Protein AF-A0A9P1KDT5-F1 (afdb_monomer)

Mean predicted aligned error: 12.44 Å

pLDDT: mean 75.61, std 12.81, range [41.88, 88.81]

Radius of gyration: 21.08 Å; Cα contacts (8 Å, |Δi|>4): 33; chains: 1; bounding box: 54×26×51 Å

Solvent-accessible surface area (backbone atoms only — not comparable to full-atom values): 5007 Å² total; per-residue (Å²): 131,68,93,84,71,77,72,56,73,66,57,54,50,50,54,50,54,40,38,71,76,32,67,40,76,54,25,27,54,51,44,23,73,77,68,74,46,87,52,57,45,73,57,53,51,52,51,58,71,66,54,85,74,81,82,73,82,77,75,69,76,69,91,79,73,76,65,73,81,78,72,67,72,82,84,128

Secondary structure (DSSP, 8-state):
--TT-PPPHHHHHHHHHHHHHS-HHHHHHHHHHHHS----HHHHHHHHHHS--------PPPTT---GGGG-PPP-

Organism: NCBI:txid376219

Sequence (76 aa):
MKPGTRWSPYFEKCCLLVSANNAYQRAEEDITILTGMSISHSTLQRLVQREDWCEVEITDPPHGTEPRWRNGSPAH

Foldseek 3Di:
DDPPPDDDPVLLVVLQVLCVVDPLVVSQVVSCVVPVDGDHSVRSVVSNVPDDDDDDPPPDDPPPDDPPVVPPDDDD

Structure (mmCIF, N/CA/C/O backbone):
data_AF-A0A9P1KDT5-F1
#
_entry.id   AF-A0A9P1KDT5-F1
#
loop_
_atom_site.group_PDB
_atom_site.id
_atom_site.type_symbol
_atom_site.label_atom_id
_atom_site.label_alt_id
_atom_site.label_comp_id
_atom_site.label_asym_id
_atom_site.label_entity_id
_atom_site.label_seq_id
_atom_site.pdbx_PDB_ins_code
_atom_site.Cartn_x
_atom_site.Cartn_y
_atom_site.Cartn_z
_atom_site.occupancy
_atom_site.B_iso_or_equiv
_atom_site.auth_seq_id
_atom_site.auth_comp_id
_atom_site.auth_asym_id
_atom_site.auth_atom_id
_atom_site.pdbx_PDB_model_num
ATOM 1 N N . MET A 1 1 ? -8.488 -3.699 14.675 1.00 49.81 1 MET A N 1
ATOM 2 C CA . MET A 1 1 ? -9.550 -4.014 13.687 1.00 49.81 1 MET A CA 1
ATOM 3 C C . MET A 1 1 ? -10.118 -5.389 13.994 1.00 49.81 1 MET A C 1
ATOM 5 O O . MET A 1 1 ? -9.391 -6.207 14.545 1.00 49.81 1 MET A O 1
ATOM 9 N N . LYS A 1 2 ? -11.403 -5.633 13.709 1.00 41.88 2 LYS A N 1
ATOM 10 C CA . LYS A 1 2 ? -12.038 -6.931 13.984 1.00 41.88 2 LYS A CA 1
ATOM 11 C C . LYS A 1 2 ? -11.438 -8.013 13.063 1.00 41.88 2 LYS A C 1
ATOM 13 O O . LYS A 1 2 ? -11.203 -7.721 11.889 1.00 41.88 2 LYS A O 1
ATOM 18 N N . PRO A 1 3 ? -11.194 -9.241 13.552 1.00 42.12 3 PRO A N 1
ATOM 19 C CA . PRO A 1 3 ? -10.768 -10.348 12.698 1.00 42.12 3 PRO A CA 1
ATOM 20 C C . PRO A 1 3 ? -11.817 -10.577 11.601 1.00 42.12 3 PRO A C 1
ATOM 22 O O . PRO A 1 3 ? -12.992 -10.758 11.910 1.00 42.12 3 PRO A O 1
ATOM 25 N N . GLY A 1 4 ? -11.414 -10.510 10.329 1.00 62.69 4 GLY A N 1
ATOM 26 C CA . GLY A 1 4 ? -12.314 -10.701 9.182 1.00 62.69 4 GLY A CA 1
ATOM 27 C C . GLY A 1 4 ? -12.846 -9.424 8.517 1.00 62.69 4 GLY A C 1
ATOM 28 O O . GLY A 1 4 ? -13.644 -9.519 7.588 1.00 62.69 4 GLY A O 1
ATOM 29 N N . THR A 1 5 ? -12.411 -8.226 8.924 1.00 65.38 5 THR A N 1
ATOM 30 C CA . THR A 1 5 ? -12.695 -7.008 8.146 1.00 65.38 5 THR A CA 1
ATOM 31 C C . THR A 1 5 ? -11.888 -7.029 6.846 1.00 65.38 5 THR A C 1
ATOM 33 O O . THR A 1 5 ? -10.682 -6.792 6.857 1.00 65.38 5 THR A O 1
ATOM 36 N N . ARG A 1 6 ? -12.555 -7.333 5.727 1.00 71.38 6 ARG A N 1
ATOM 37 C CA . ARG A 1 6 ? -11.967 -7.231 4.387 1.00 71.38 6 ARG A CA 1
ATOM 38 C C . ARG A 1 6 ? -11.744 -5.757 4.061 1.00 71.38 6 ARG A C 1
ATOM 40 O O . ARG A 1 6 ? -12.664 -4.951 4.200 1.00 71.38 6 ARG A O 1
ATOM 47 N N . TRP A 1 7 ? -10.527 -5.401 3.669 1.00 80.19 7 TRP A N 1
ATOM 48 C CA . TRP A 1 7 ? -10.236 -4.048 3.217 1.00 80.19 7 TRP A CA 1
ATOM 49 C C . TRP A 1 7 ? -10.929 -3.771 1.886 1.00 80.19 7 TRP A C 1
ATOM 51 O O . TRP A 1 7 ? -11.280 -4.687 1.137 1.00 80.19 7 TRP A O 1
ATOM 61 N N . SER A 1 8 ? -11.157 -2.487 1.598 1.00 85.12 8 SER A N 1
ATOM 62 C CA . SER A 1 8 ? -11.607 -2.102 0.264 1.00 85.12 8 SER A CA 1
ATOM 63 C C . SER A 1 8 ? -10.574 -2.600 -0.754 1.00 85.12 8 SER A C 1
ATOM 65 O O . SER A 1 8 ? -9.381 -2.364 -0.547 1.00 85.12 8 SER A O 1
ATOM 67 N N . PRO A 1 9 ? -10.986 -3.237 -1.864 1.00 83.38 9 PRO A N 1
ATOM 68 C CA . PRO A 1 9 ? -10.057 -3.692 -2.898 1.00 83.38 9 PRO A CA 1
ATOM 69 C C . PRO A 1 9 ? -9.144 -2.573 -3.420 1.00 83.38 9 PRO A C 1
ATOM 71 O O . PRO A 1 9 ? -7.998 -2.811 -3.780 1.00 83.38 9 PRO A O 1
ATOM 74 N N . TYR A 1 10 ? -9.636 -1.331 -3.434 1.00 86.88 10 TYR A N 1
ATOM 75 C CA . TYR A 1 10 ? -8.839 -0.165 -3.820 1.00 86.88 10 TYR A CA 1
ATOM 76 C C . TYR A 1 10 ? -7.770 0.186 -2.790 1.00 86.88 10 TYR A C 1
ATOM 78 O O . TYR A 1 10 ? -6.665 0.570 -3.157 1.00 86.88 10 TYR A O 1
ATOM 86 N N . PHE A 1 11 ? -8.079 0.017 -1.508 1.00 87.06 11 PHE A N 1
ATOM 87 C CA . PHE A 1 11 ? -7.122 0.264 -0.440 1.00 87.06 11 PHE A CA 1
ATOM 88 C C . PHE A 1 11 ? -5.986 -0.765 -0.459 1.00 87.06 11 PHE A C 1
ATOM 90 O O . PHE A 1 11 ? -4.826 -0.386 -0.321 1.00 87.06 11 PHE A O 1
ATOM 97 N N . GLU A 1 12 ? -6.300 -2.041 -0.720 1.00 88.38 12 GLU A N 1
ATOM 98 C CA . GLU A 1 12 ? -5.283 -3.086 -0.913 1.00 88.38 12 GLU A CA 1
ATOM 99 C C . GLU A 1 12 ? -4.322 -2.715 -2.059 1.00 88.38 12 GLU A C 1
ATOM 101 O O . GLU A 1 12 ? -3.109 -2.712 -1.866 1.00 88.38 12 GLU A O 1
ATOM 106 N N . LYS A 1 13 ? -4.844 -2.269 -3.209 1.00 87.94 13 LYS A N 1
ATOM 107 C CA . LYS A 1 13 ? -4.018 -1.810 -4.342 1.00 87.94 13 LYS A CA 1
ATOM 108 C C . LYS A 1 13 ? -3.133 -0.611 -4.002 1.00 87.94 13 LYS A C 1
ATOM 110 O O . LYS A 1 13 ? -1.965 -0.599 -4.380 1.00 87.94 13 LYS A O 1
ATOM 115 N N . CYS A 1 14 ? -3.653 0.378 -3.274 1.00 87.94 14 CYS A N 1
ATOM 116 C CA . CYS A 1 14 ? -2.843 1.509 -2.817 1.00 87.94 14 CYS A CA 1
ATOM 117 C C . CYS A 1 14 ? -1.683 1.044 -1.926 1.00 8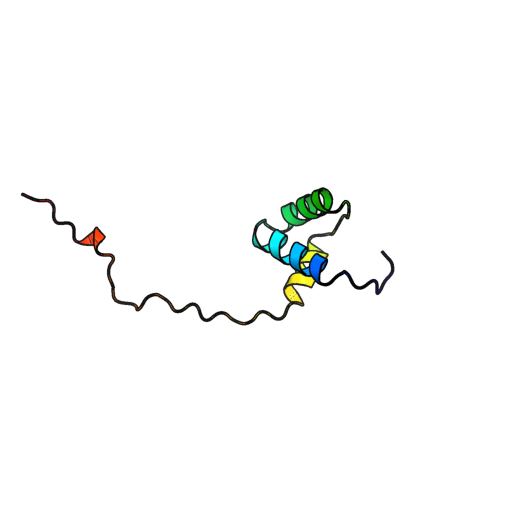7.94 14 CYS A C 1
ATOM 119 O O . CYS A 1 14 ? -0.558 1.499 -2.107 1.00 87.94 14 CYS A O 1
ATOM 121 N N . CYS A 1 15 ? -1.928 0.095 -1.018 1.00 87.19 15 CYS A N 1
ATOM 122 C CA . CYS A 1 15 ? -0.881 -0.469 -0.164 1.00 87.19 15 CYS A CA 1
ATOM 123 C C . CYS A 1 15 ? 0.209 -1.180 -0.983 1.00 87.19 15 CYS A C 1
ATOM 125 O O . CYS A 1 15 ? 1.395 -1.015 -0.691 1.00 87.19 15 CYS A O 1
ATOM 127 N N . LEU A 1 16 ? -0.175 -1.927 -2.026 1.00 87.69 16 LEU A N 1
ATOM 128 C CA . LEU A 1 16 ? 0.766 -2.580 -2.944 1.00 87.69 16 LEU A CA 1
ATOM 129 C C . LEU A 1 16 ? 1.628 -1.555 -3.698 1.00 87.69 16 LEU A C 1
ATOM 131 O O . LEU A 1 16 ? 2.848 -1.692 -3.738 1.00 87.69 16 LEU A O 1
ATOM 135 N N . LEU A 1 17 ? 1.015 -0.496 -4.237 1.00 86.88 17 LEU A N 1
ATOM 136 C CA . LEU A 1 17 ? 1.720 0.563 -4.970 1.00 86.88 17 LEU A CA 1
ATOM 137 C C . LEU A 1 17 ? 2.736 1.305 -4.099 1.00 86.88 17 LEU A C 1
ATOM 139 O O . LEU A 1 17 ? 3.861 1.554 -4.534 1.00 86.88 17 LEU A O 1
ATOM 143 N N . VAL A 1 18 ? 2.350 1.657 -2.873 1.00 86.38 18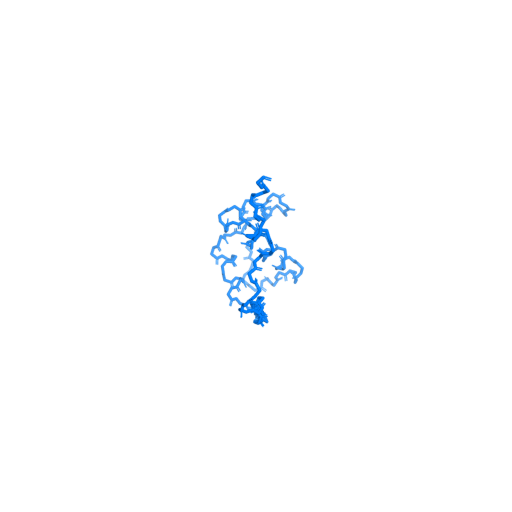 VAL A N 1
ATOM 144 C CA . VAL A 1 18 ? 3.243 2.348 -1.935 1.00 86.38 18 VAL A CA 1
ATOM 145 C C . VAL A 1 18 ? 4.397 1.428 -1.525 1.00 86.38 18 VAL A C 1
ATOM 147 O O . VAL A 1 18 ? 5.543 1.864 -1.532 1.00 86.38 18 VAL A O 1
ATOM 150 N N . SER A 1 19 ? 4.120 0.145 -1.266 1.00 83.50 19 SER A N 1
ATOM 151 C CA . SER A 1 19 ? 5.146 -0.847 -0.896 1.00 83.50 19 SER A CA 1
ATOM 152 C C . SER A 1 19 ? 6.126 -1.166 -2.031 1.00 83.50 19 SER A C 1
ATOM 154 O O . SER A 1 19 ? 7.265 -1.538 -1.768 1.00 83.50 19 SER A O 1
ATOM 156 N N . ALA A 1 20 ? 5.694 -1.037 -3.289 1.00 83.25 20 ALA A N 1
ATOM 157 C CA . ALA A 1 20 ? 6.554 -1.221 -4.456 1.00 83.25 20 ALA A CA 1
ATOM 158 C C . ALA A 1 20 ? 7.476 -0.015 -4.704 1.00 83.25 20 ALA A C 1
ATOM 160 O O . ALA A 1 20 ? 8.619 -0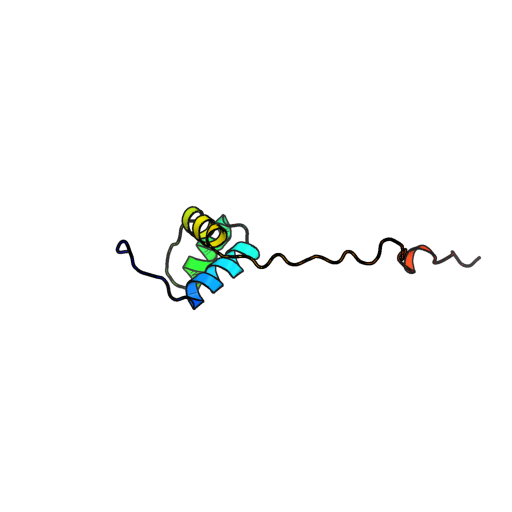.192 -5.117 1.00 83.25 20 ALA A O 1
ATOM 161 N N . ASN A 1 21 ? 6.993 1.208 -4.456 1.00 77.69 21 ASN A N 1
ATOM 162 C CA . ASN A 1 21 ? 7.774 2.433 -4.667 1.00 77.69 21 ASN A CA 1
ATOM 163 C C . ASN A 1 21 ? 8.742 2.716 -3.519 1.00 77.69 21 ASN A C 1
ATOM 165 O O . ASN A 1 21 ? 9.884 3.113 -3.739 1.00 77.69 21 ASN A O 1
ATOM 169 N N . ASN A 1 22 ? 8.274 2.522 -2.290 1.00 69.88 22 ASN A N 1
ATOM 170 C CA . ASN A 1 22 ? 9.018 2.810 -1.083 1.00 69.88 22 ASN A CA 1
ATOM 171 C C . ASN A 1 22 ? 9.238 1.507 -0.332 1.00 69.88 22 ASN A C 1
ATOM 173 O O . ASN A 1 22 ? 8.296 0.751 -0.105 1.00 69.88 22 ASN A O 1
ATOM 177 N N . ALA A 1 23 ? 10.478 1.252 0.091 1.00 73.31 23 ALA A N 1
ATOM 178 C CA . ALA A 1 23 ? 10.770 0.120 0.957 1.00 73.31 23 ALA A CA 1
ATOM 179 C C . ALA A 1 23 ? 9.781 0.113 2.131 1.00 73.31 23 ALA A C 1
ATOM 181 O O . ALA A 1 23 ? 9.730 1.059 2.907 1.00 73.31 23 ALA A O 1
ATOM 182 N N . TYR A 1 24 ? 8.994 -0.947 2.227 1.00 73.81 24 TYR A N 1
ATOM 183 C CA . TYR A 1 24 ? 8.184 -1.408 3.346 1.00 73.81 24 TYR A CA 1
ATOM 184 C C . TYR A 1 24 ? 8.103 -0.579 4.648 1.00 73.81 24 TYR A C 1
ATOM 186 O O . TYR A 1 24 ? 7.004 -0.204 5.038 1.00 73.81 24 TYR A O 1
ATOM 194 N N . GLN A 1 25 ? 9.219 -0.281 5.330 1.00 73.00 25 GLN A N 1
ATOM 195 C CA . GLN A 1 25 ? 9.218 0.566 6.538 1.00 73.00 25 GLN A CA 1
ATOM 196 C C . GLN A 1 25 ? 8.682 1.981 6.280 1.00 73.00 25 GLN A C 1
ATOM 198 O O . GLN A 1 25 ? 7.950 2.520 7.100 1.00 73.00 25 GLN A O 1
ATOM 203 N N . ARG A 1 26 ? 9.020 2.577 5.133 1.00 78.81 26 ARG A N 1
ATOM 204 C CA . ARG A 1 26 ? 8.487 3.879 4.707 1.00 78.81 26 ARG A CA 1
ATOM 205 C C . ARG A 1 26 ? 7.034 3.777 4.257 1.00 78.81 26 ARG A C 1
ATOM 207 O O . ARG A 1 26 ? 6.263 4.700 4.486 1.00 78.81 26 ARG A O 1
ATOM 214 N N . ALA A 1 27 ? 6.644 2.636 3.689 1.00 83.19 27 ALA A N 1
ATOM 215 C CA . ALA A 1 27 ? 5.269 2.409 3.263 1.00 83.19 27 ALA A CA 1
ATOM 216 C C . ALA A 1 27 ? 4.275 2.430 4.440 1.00 83.19 27 ALA A C 1
ATOM 218 O O . ALA A 1 27 ? 3.156 2.907 4.273 1.00 83.19 27 ALA A O 1
ATOM 219 N N . GLU A 1 28 ? 4.673 1.975 5.635 1.00 86.00 28 GLU A N 1
ATOM 220 C CA . GLU A 1 28 ? 3.836 2.087 6.843 1.00 86.00 28 GLU A CA 1
ATOM 221 C C . GLU A 1 28 ? 3.498 3.548 7.180 1.00 86.00 28 GLU A C 1
ATOM 223 O O . GLU A 1 28 ? 2.350 3.887 7.491 1.00 86.00 28 GLU A O 1
ATOM 228 N N . GLU A 1 29 ? 4.511 4.413 7.112 1.00 85.94 29 GLU A N 1
ATOM 229 C CA . GLU A 1 29 ? 4.414 5.830 7.451 1.00 85.94 29 GLU A CA 1
ATOM 230 C C . GLU A 1 29 ? 3.584 6.575 6.398 1.00 85.94 29 GLU A C 1
ATOM 232 O O . GLU A 1 29 ? 2.628 7.270 6.744 1.00 85.94 29 GLU A O 1
ATOM 237 N N . ASP A 1 30 ? 3.848 6.319 5.114 1.00 85.75 30 ASP A N 1
ATOM 238 C CA . ASP A 1 30 ? 3.087 6.870 3.988 1.00 85.75 30 ASP A CA 1
ATOM 239 C C . ASP A 1 30 ? 1.600 6.501 4.068 1.00 85.75 30 ASP A C 1
ATOM 241 O O . ASP A 1 30 ? 0.727 7.357 3.919 1.00 85.75 30 ASP A O 1
ATOM 245 N N . ILE A 1 31 ? 1.278 5.235 4.344 1.00 87.19 31 ILE A N 1
ATOM 246 C CA . ILE A 1 31 ? -0.114 4.783 4.455 1.00 87.19 31 ILE A CA 1
ATOM 247 C C . ILE A 1 31 ? -0.807 5.439 5.652 1.00 87.19 31 ILE A C 1
ATOM 249 O O . ILE A 1 31 ? -1.971 5.844 5.545 1.00 87.19 31 ILE A O 1
ATOM 253 N N . THR A 1 32 ? -0.090 5.602 6.766 1.00 88.81 32 THR A N 1
ATOM 254 C CA . THR A 1 32 ? -0.607 6.292 7.952 1.00 88.81 32 THR A CA 1
ATOM 255 C C . THR A 1 32 ? -0.899 7.759 7.649 1.00 88.81 32 THR A C 1
ATOM 257 O O . THR A 1 32 ? -1.971 8.247 8.002 1.00 88.81 32 THR A O 1
ATOM 260 N N . ILE A 1 33 ? -0.004 8.450 6.939 1.00 88.69 33 ILE A N 1
ATOM 261 C CA . ILE A 1 33 ? -0.188 9.848 6.528 1.00 88.69 33 ILE A CA 1
ATOM 262 C C . ILE A 1 33 ? -1.371 9.987 5.561 1.00 88.69 33 ILE A C 1
ATOM 264 O O . ILE A 1 33 ? -2.203 10.877 5.725 1.00 88.69 33 ILE A O 1
ATOM 268 N N . LEU A 1 34 ? -1.471 9.104 4.564 1.00 85.62 34 LEU A N 1
ATOM 269 C CA . LEU A 1 34 ? -2.476 9.200 3.502 1.00 85.62 34 LEU A CA 1
ATOM 270 C C . LEU A 1 34 ? -3.885 8.816 3.959 1.00 85.62 34 LEU A C 1
ATOM 272 O O . LEU A 1 34 ? -4.865 9.308 3.40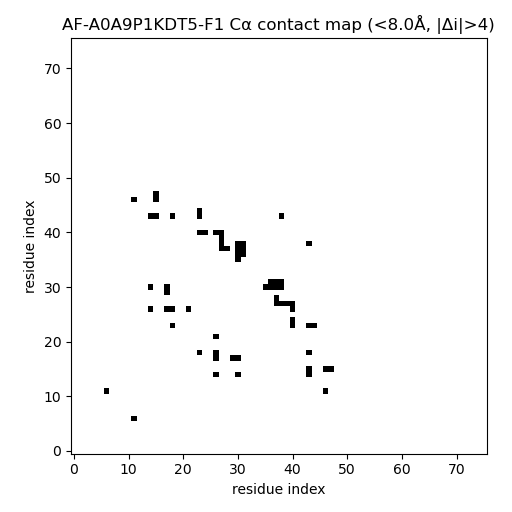1 1.00 85.62 34 LEU A O 1
ATOM 276 N N . THR A 1 35 ? -4.005 7.906 4.928 1.00 85.94 35 THR A N 1
ATOM 277 C CA . THR A 1 35 ? -5.299 7.289 5.275 1.00 85.94 35 THR A CA 1
ATOM 278 C C . THR A 1 35 ? -5.673 7.391 6.750 1.00 85.94 35 THR A C 1
ATOM 280 O O . THR A 1 35 ? -6.801 7.067 7.118 1.00 85.94 35 THR A O 1
ATOM 283 N N . GLY A 1 36 ? -4.751 7.839 7.607 1.00 87.12 36 GLY A N 1
ATOM 284 C CA . GLY A 1 36 ? -4.927 7.880 9.061 1.00 87.12 36 GLY A CA 1
ATOM 285 C C . GLY A 1 36 ? -4.890 6.503 9.735 1.00 87.12 36 GLY A C 1
ATOM 286 O O . GLY A 1 36 ? -5.148 6.402 10.934 1.00 87.12 36 GLY A O 1
ATOM 287 N N . MET A 1 37 ? -4.596 5.433 8.989 1.00 84.88 37 MET A N 1
ATOM 288 C CA . MET A 1 37 ? -4.571 4.056 9.484 1.00 84.88 37 MET A CA 1
ATOM 289 C C . MET A 1 37 ? -3.137 3.541 9.588 1.00 84.88 37 MET A C 1
ATOM 291 O O . MET A 1 37 ? -2.412 3.522 8.599 1.00 84.88 37 MET A O 1
ATOM 295 N N . SER A 1 38 ? -2.759 3.043 10.768 1.00 84.00 38 SER A N 1
ATOM 296 C CA . SER A 1 38 ? -1.474 2.363 10.955 1.00 84.00 38 SER A CA 1
ATOM 297 C C . SER A 1 38 ? -1.561 0.906 10.499 1.00 84.00 38 SER A C 1
ATOM 299 O O . SER A 1 38 ? -2.436 0.151 10.940 1.00 84.00 38 SER A O 1
ATOM 301 N N . ILE A 1 39 ? -0.652 0.521 9.605 1.00 83.94 39 ILE A N 1
ATOM 302 C CA . ILE A 1 39 ? -0.506 -0.835 9.077 1.00 83.94 39 ILE A CA 1
ATOM 303 C C . ILE A 1 39 ? 0.956 -1.233 9.209 1.00 83.94 39 ILE A C 1
ATOM 305 O O . ILE A 1 39 ? 1.827 -0.507 8.750 1.00 83.94 39 ILE A O 1
ATOM 309 N N . SER A 1 40 ? 1.211 -2.401 9.799 1.00 85.31 40 SER A N 1
ATOM 310 C CA . SER A 1 40 ? 2.569 -2.923 9.941 1.00 85.31 40 SER A CA 1
ATOM 311 C C . SER A 1 40 ? 3.131 -3.423 8.611 1.00 85.31 40 SER A C 1
ATOM 313 O O . SER A 1 40 ? 2.407 -3.996 7.790 1.00 85.31 40 SER A O 1
ATOM 315 N N . HIS A 1 41 ? 4.449 -3.360 8.452 1.00 83.50 41 HIS A N 1
ATOM 316 C CA . HIS A 1 41 ? 5.155 -3.914 7.304 1.00 83.50 41 HIS A CA 1
ATOM 317 C C . HIS A 1 41 ? 4.857 -5.404 7.132 1.00 83.50 41 HIS A C 1
ATOM 319 O O . HIS A 1 41 ? 4.618 -5.857 6.019 1.00 83.50 41 HIS A O 1
ATOM 325 N N . SER A 1 42 ? 4.765 -6.172 8.219 1.00 85.75 42 SER A N 1
ATOM 326 C CA . SER A 1 42 ? 4.386 -7.590 8.147 1.00 85.75 42 SER A C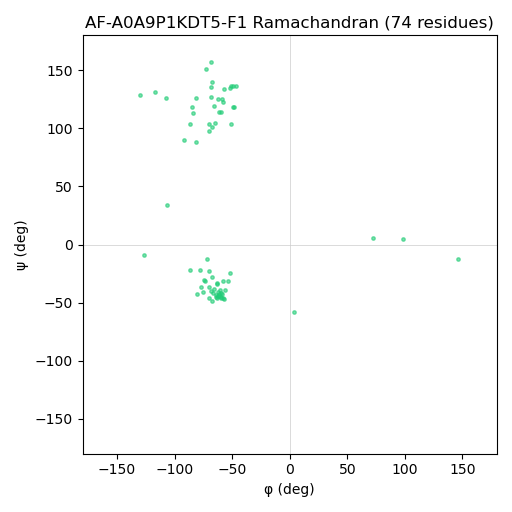A 1
ATOM 327 C C . SER A 1 42 ? 3.013 -7.813 7.499 1.00 85.75 42 SER A C 1
ATOM 329 O O . SER A 1 42 ? 2.792 -8.828 6.838 1.00 85.75 42 SER A O 1
ATOM 331 N N . THR A 1 43 ? 2.085 -6.865 7.651 1.00 86.06 43 THR A N 1
ATOM 332 C CA . THR A 1 43 ? 0.775 -6.914 6.994 1.00 86.06 43 THR A CA 1
ATOM 333 C C . THR A 1 43 ? 0.891 -6.570 5.511 1.00 86.06 43 THR A C 1
ATOM 335 O O . THR A 1 43 ? 0.286 -7.256 4.690 1.00 86.06 43 THR A O 1
ATOM 338 N N . LEU A 1 44 ? 1.712 -5.576 5.158 1.00 87.25 44 LEU A N 1
ATOM 339 C CA . LEU A 1 44 ? 2.016 -5.234 3.763 1.00 87.25 44 LEU A CA 1
ATOM 340 C C . LEU A 1 44 ? 2.695 -6.396 3.035 1.00 87.25 44 LEU A C 1
ATOM 342 O O . LEU A 1 44 ? 2.282 -6.761 1.941 1.00 87.25 44 LEU A O 1
ATOM 346 N N . GLN A 1 45 ? 3.662 -7.050 3.675 1.00 87.06 45 GLN A N 1
ATOM 347 C CA . GLN A 1 45 ? 4.344 -8.219 3.132 1.00 87.06 45 GLN A CA 1
ATOM 348 C C . GLN A 1 45 ? 3.361 -9.363 2.860 1.00 87.06 45 GLN A C 1
ATOM 350 O O . GLN A 1 45 ? 3.376 -9.946 1.779 1.00 87.06 45 GLN A O 1
ATOM 355 N N . ARG A 1 46 ? 2.463 -9.665 3.807 1.00 86.62 46 ARG A N 1
ATOM 356 C CA . ARG A 1 46 ? 1.421 -10.686 3.607 1.00 86.62 46 ARG A CA 1
ATOM 357 C C . ARG A 1 46 ? 0.454 -10.320 2.486 1.00 86.62 46 ARG A C 1
ATOM 359 O O . ARG A 1 46 ? -0.044 -11.218 1.816 1.00 86.62 46 ARG A O 1
ATOM 366 N N . LEU A 1 47 ? 0.165 -9.032 2.308 1.00 87.50 47 LEU A N 1
ATOM 367 C CA . LEU A 1 47 ? -0.684 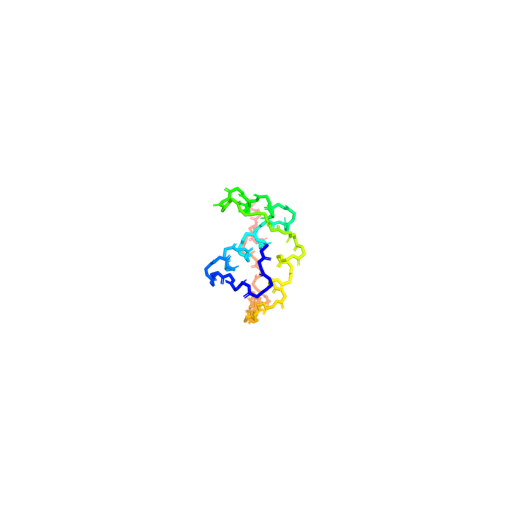-8.552 1.223 1.00 87.50 47 LEU A CA 1
ATOM 368 C C . LEU A 1 47 ? -0.000 -8.761 -0.134 1.00 87.50 47 LEU A C 1
ATOM 370 O O . LEU A 1 47 ? -0.603 -9.360 -1.015 1.00 87.50 47 LEU A O 1
ATOM 374 N N . VAL A 1 48 ? 1.268 -8.359 -0.259 1.00 86.44 48 VAL A N 1
ATOM 375 C CA . VAL A 1 48 ? 2.092 -8.555 -1.465 1.00 86.44 48 VAL A CA 1
ATOM 376 C C . VAL A 1 48 ? 2.225 -10.037 -1.819 1.00 86.44 48 VAL A C 1
ATOM 378 O O . VAL A 1 48 ? 2.097 -10.407 -2.979 1.00 86.44 48 VAL A O 1
ATOM 381 N N . GLN A 1 49 ? 2.439 -10.899 -0.824 1.00 86.75 49 GLN A N 1
ATOM 382 C CA . GLN A 1 49 ? 2.558 -12.348 -1.026 1.00 86.75 49 GLN A CA 1
ATOM 383 C C . GLN A 1 49 ? 1.242 -13.032 -1.409 1.00 86.75 49 GLN A C 1
ATOM 385 O O . GLN A 1 49 ? 1.270 -14.136 -1.943 1.00 86.75 49 GLN A O 1
ATOM 390 N N . ARG A 1 50 ? 0.095 -12.429 -1.078 1.00 86.12 50 ARG A N 1
ATOM 391 C CA . ARG A 1 50 ? -1.229 -12.974 -1.402 1.00 86.12 50 ARG A CA 1
ATOM 392 C C . ARG A 1 50 ? -1.699 -12.561 -2.796 1.00 86.12 50 ARG A C 1
ATOM 394 O O . ARG A 1 50 ? -2.599 -13.206 -3.325 1.00 86.12 50 ARG A O 1
ATOM 401 N N . GLU A 1 51 ? -1.154 -11.477 -3.340 1.00 84.81 51 GLU A N 1
ATOM 402 C CA . GLU A 1 51 ? -1.498 -11.011 -4.679 1.00 84.81 51 GLU A CA 1
ATOM 403 C C . GLU A 1 51 ? -0.975 -11.998 -5.729 1.00 84.81 51 GLU A C 1
ATOM 405 O O . GLU A 1 51 ? 0.154 -12.486 -5.638 1.00 84.81 51 GLU A O 1
ATOM 410 N N . ASP A 1 52 ? -1.818 -12.298 -6.714 1.00 83.06 52 ASP A N 1
ATOM 411 C CA . ASP A 1 52 ? -1.463 -13.148 -7.845 1.00 83.06 52 ASP A CA 1
ATOM 412 C C . ASP A 1 52 ? -0.830 -12.265 -8.926 1.00 83.06 52 ASP A C 1
ATOM 414 O O . ASP A 1 52 ? -1.499 -11.462 -9.585 1.00 83.06 52 ASP A O 1
ATOM 418 N N . TRP A 1 53 ? 0.494 -12.333 -9.036 1.00 82.25 53 TRP A N 1
ATOM 419 C CA . TRP A 1 53 ? 1.245 -11.518 -9.980 1.00 82.25 53 TRP A CA 1
ATOM 420 C C . TRP A 1 53 ? 1.258 -12.216 -11.336 1.00 82.25 53 TRP A C 1
ATOM 422 O O . TRP A 1 53 ? 1.821 -13.299 -11.473 1.00 82.25 53 TRP A O 1
ATOM 432 N N . CYS A 1 54 ? 0.685 -11.576 -12.359 1.00 75.38 54 CYS A N 1
ATOM 433 C CA . CYS A 1 54 ? 0.940 -11.993 -13.735 1.00 75.38 54 CYS A CA 1
ATOM 434 C C . CYS A 1 54 ? 2.436 -11.823 -14.004 1.00 75.38 54 CYS A C 1
ATOM 436 O O . CYS A 1 54 ? 2.945 -10.701 -13.982 1.00 75.38 54 CYS A O 1
ATOM 438 N N . GLU A 1 55 ? 3.133 -12.935 -14.218 1.00 71.81 55 GLU A N 1
ATOM 439 C CA . GLU A 1 55 ? 4.539 -12.926 -14.591 1.00 71.81 55 GLU A CA 1
ATOM 440 C C . GLU A 1 55 ? 4.688 -12.151 -15.902 1.00 71.81 55 GLU A C 1
ATOM 442 O O . GLU A 1 55 ? 4.137 -12.517 -16.942 1.00 71.81 55 GLU A O 1
ATOM 447 N N . VAL A 1 56 ? 5.365 -11.007 -15.824 1.00 72.75 56 VAL A N 1
AT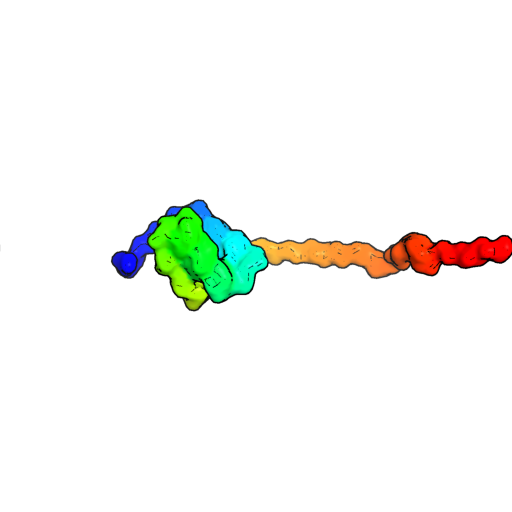OM 448 C CA . VAL A 1 56 ? 5.676 -10.209 -17.003 1.00 72.75 56 VAL A CA 1
ATOM 449 C C . VAL A 1 56 ? 6.940 -10.800 -17.597 1.00 72.75 56 VAL A C 1
ATOM 451 O O . VAL A 1 56 ? 8.006 -10.702 -16.990 1.00 72.75 56 VAL A O 1
ATOM 454 N N . GLU A 1 57 ? 6.834 -11.385 -18.788 1.00 70.06 57 GLU A N 1
ATOM 455 C CA . GLU A 1 57 ? 8.020 -11.730 -19.563 1.00 70.06 57 GLU A CA 1
ATOM 456 C C . GLU A 1 57 ? 8.734 -10.434 -19.952 1.00 70.06 57 GLU A C 1
ATOM 458 O O . GLU A 1 57 ? 8.295 -9.676 -20.822 1.00 70.06 57 GLU A O 1
ATOM 463 N N . ILE A 1 58 ? 9.835 -10.151 -19.259 1.00 73.19 58 ILE A N 1
ATOM 464 C CA . ILE A 1 58 ? 10.762 -9.099 -19.652 1.00 73.19 58 ILE A CA 1
ATOM 465 C C . ILE A 1 58 ? 11.439 -9.614 -20.918 1.00 73.19 58 ILE A C 1
ATOM 467 O O . ILE A 1 58 ? 12.368 -10.414 -20.853 1.00 73.19 58 ILE A O 1
ATOM 471 N N . THR A 1 59 ? 10.957 -9.194 -22.087 1.00 70.12 59 THR A N 1
ATOM 472 C CA . THR A 1 59 ? 11.707 -9.413 -23.320 1.00 70.12 59 THR A CA 1
ATOM 473 C C . THR A 1 59 ? 12.956 -8.550 -23.220 1.00 70.12 59 THR A C 1
ATOM 475 O O . THR A 1 59 ? 12.879 -7.328 -23.394 1.00 70.12 59 THR A O 1
ATOM 478 N N . ASP A 1 60 ? 14.096 -9.155 -22.892 1.00 68.56 60 ASP A N 1
ATOM 479 C CA . ASP A 1 60 ? 15.378 -8.485 -23.050 1.00 68.56 60 ASP A CA 1
ATOM 480 C C . ASP A 1 60 ? 15.442 -7.895 -24.470 1.00 68.56 60 ASP A C 1
ATOM 482 O O . ASP A 1 60 ? 15.022 -8.556 -25.432 1.00 68.56 60 ASP A O 1
ATOM 486 N N . PRO A 1 61 ? 15.924 -6.648 -24.645 1.00 67.25 61 PRO A N 1
ATOM 487 C CA . PRO A 1 61 ? 16.211 -6.151 -25.981 1.00 67.25 61 PRO A CA 1
ATOM 488 C C . PRO A 1 61 ? 17.111 -7.184 -26.672 1.00 67.25 61 PRO A C 1
ATOM 490 O O . PRO A 1 61 ? 18.034 -7.687 -26.025 1.00 67.25 61 PRO A O 1
ATOM 493 N N . PRO A 1 62 ? 16.838 -7.545 -27.942 1.00 66.56 62 PRO A N 1
ATOM 494 C CA . PRO A 1 62 ? 17.486 -8.673 -28.597 1.00 66.56 62 PRO A CA 1
ATOM 4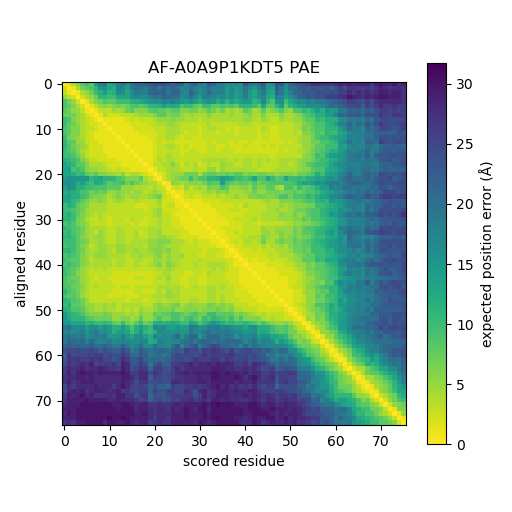95 C C . PRO A 1 62 ? 18.997 -8.582 -28.396 1.00 66.56 62 PRO A C 1
ATOM 497 O O . PRO A 1 62 ? 19.620 -7.591 -28.791 1.00 66.56 62 PRO A O 1
ATOM 500 N N . HIS A 1 63 ? 19.566 -9.592 -27.729 1.00 59.59 63 HIS A N 1
ATOM 501 C CA . HIS A 1 63 ? 21.001 -9.709 -27.508 1.00 59.59 63 HIS A CA 1
ATOM 502 C C . HIS A 1 63 ? 21.712 -9.547 -28.859 1.00 59.59 63 HIS A C 1
ATOM 504 O O . HIS A 1 63 ? 21.676 -10.448 -29.692 1.00 59.59 63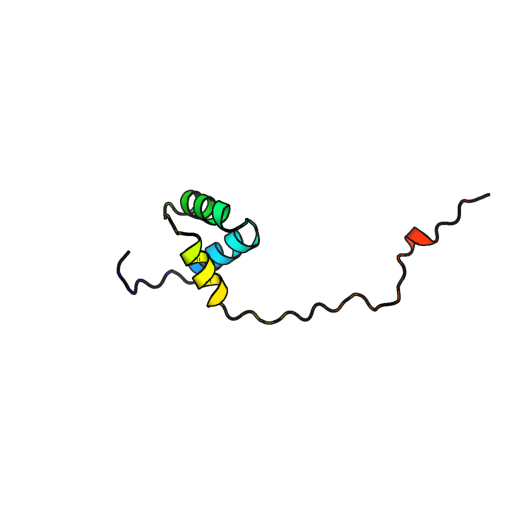 HIS A O 1
ATOM 510 N N . GLY A 1 64 ? 22.306 -8.376 -29.106 1.00 57.28 64 GLY A N 1
ATOM 511 C CA . GLY A 1 64 ? 23.022 -8.116 -30.357 1.00 57.28 64 GLY A CA 1
ATOM 512 C C . GLY A 1 64 ? 22.970 -6.697 -30.920 1.00 57.28 64 GLY A C 1
ATOM 513 O O . GLY A 1 64 ? 23.776 -6.399 -31.795 1.00 57.28 64 GLY A O 1
ATOM 514 N N . THR A 1 65 ? 22.114 -5.787 -30.449 1.00 61.84 65 THR A N 1
ATOM 515 C CA . THR A 1 65 ? 22.239 -4.376 -30.863 1.00 61.84 65 THR A CA 1
ATOM 516 C C . THR A 1 65 ? 23.124 -3.622 -29.882 1.00 61.84 65 THR A C 1
ATOM 518 O O . THR A 1 65 ? 22.644 -3.078 -28.886 1.00 61.84 65 THR A O 1
ATOM 521 N N . GLU A 1 66 ? 24.433 -3.602 -30.149 1.00 62.06 66 GLU A N 1
ATOM 522 C CA . GLU A 1 66 ? 25.342 -2.675 -29.475 1.00 62.06 66 GLU A CA 1
ATOM 523 C C . GLU A 1 66 ? 24.793 -1.239 -29.571 1.00 62.06 66 GLU A C 1
ATOM 525 O O . GLU A 1 66 ? 24.327 -0.820 -30.639 1.00 62.06 66 GLU A O 1
ATOM 530 N N . PRO A 1 67 ? 24.830 -0.451 -28.483 1.00 61.00 67 PRO A N 1
ATOM 531 C CA . PRO A 1 67 ? 24.332 0.912 -28.525 1.00 61.00 67 PRO A CA 1
ATOM 532 C C . PRO A 1 67 ? 25.140 1.753 -29.519 1.00 61.00 67 PRO A C 1
ATOM 534 O O . PRO A 1 67 ? 26.358 1.876 -29.395 1.00 61.00 67 PRO A O 1
ATOM 537 N N . ARG A 1 68 ? 24.455 2.396 -30.475 1.00 58.16 68 ARG A N 1
ATOM 538 C CA . ARG A 1 68 ? 25.059 3.228 -31.539 1.00 58.16 68 ARG A CA 1
ATOM 539 C C . ARG A 1 68 ? 26.035 4.301 -31.026 1.00 58.16 68 ARG A C 1
ATOM 541 O O . ARG A 1 68 ? 26.913 4.722 -31.768 1.00 58.16 68 ARG A O 1
ATOM 548 N N . TRP A 1 69 ? 25.910 4.738 -29.771 1.00 62.88 69 TRP A N 1
ATOM 549 C CA . TRP A 1 69 ? 26.813 5.717 -29.153 1.00 62.88 69 TRP A CA 1
ATOM 550 C C . TRP A 1 69 ? 28.213 5.168 -28.827 1.00 62.88 69 TRP A C 1
ATOM 552 O O . TRP A 1 69 ? 29.114 5.957 -28.566 1.00 62.88 69 TRP A O 1
ATOM 562 N N . ARG A 1 70 ? 28.426 3.844 -28.872 1.00 57.97 70 ARG A N 1
ATOM 563 C CA . ARG A 1 70 ? 29.744 3.221 -28.666 1.00 57.97 70 ARG A CA 1
ATOM 564 C C . ARG A 1 70 ? 30.657 3.329 -29.904 1.00 57.97 70 ARG A C 1
ATOM 566 O O . ARG A 1 70 ? 31.870 3.312 -29.748 1.00 57.97 70 ARG A O 1
ATOM 573 N N . ASN A 1 71 ? 30.094 3.530 -31.103 1.00 57.91 71 ASN A N 1
ATOM 574 C CA . ASN A 1 71 ? 30.835 3.642 -32.374 1.00 57.91 71 ASN A CA 1
ATOM 575 C C . ASN A 1 71 ? 30.891 5.080 -32.926 1.00 57.91 71 ASN A C 1
ATOM 577 O O . ASN A 1 71 ? 30.865 5.300 -34.136 1.00 57.91 71 ASN A O 1
ATOM 581 N N . GLY A 1 72 ? 30.961 6.081 -32.046 1.00 57.59 72 GLY A N 1
ATOM 582 C CA . GLY A 1 72 ? 31.378 7.427 -32.432 1.00 57.59 72 GLY A CA 1
ATOM 583 C C . GLY A 1 72 ? 32.902 7.495 -32.495 1.00 57.59 72 GLY A C 1
ATOM 584 O O . GLY A 1 72 ? 33.532 7.814 -31.491 1.00 57.59 72 GLY A O 1
ATOM 585 N N . SER A 1 73 ? 33.487 7.164 -33.650 1.00 59.16 73 SER A N 1
ATOM 586 C CA . SER A 1 73 ? 34.901 7.421 -33.956 1.00 59.16 73 SER A CA 1
ATOM 587 C C . SER A 1 73 ? 35.292 8.856 -33.573 1.00 59.16 73 SER A C 1
ATOM 589 O O . SER A 1 73 ? 34.551 9.781 -33.918 1.00 59.16 73 SER A O 1
ATOM 591 N N . PRO A 1 74 ? 36.454 9.089 -32.936 1.00 55.88 74 PRO A N 1
ATOM 592 C CA . PRO A 1 74 ? 37.008 10.430 -32.897 1.00 55.88 74 PRO A CA 1
ATOM 593 C C . PRO A 1 74 ? 37.385 10.816 -34.332 1.00 55.88 74 PRO A C 1
ATOM 595 O O . PRO A 1 74 ? 38.167 10.124 -34.985 1.00 55.88 74 PRO A O 1
ATOM 598 N N . ALA A 1 75 ? 36.760 11.883 -34.833 1.00 55.94 75 ALA A N 1
ATOM 599 C CA . ALA A 1 75 ? 37.155 12.538 -36.069 1.00 55.94 75 ALA A CA 1
ATOM 600 C C . ALA A 1 75 ? 38.608 13.012 -35.925 1.00 55.94 75 ALA A C 1
ATOM 602 O O . ALA A 1 75 ? 38.949 13.680 -34.947 1.00 55.94 75 ALA A O 1
ATOM 603 N N . HIS A 1 76 ? 39.435 12.588 -36.875 1.00 46.03 76 HIS A N 1
ATOM 604 C CA . HIS A 1 76 ? 40.834 12.967 -37.012 1.00 46.03 76 HIS A CA 1
ATOM 605 C C . HIS A 1 76 ? 40.972 14.285 -37.781 1.00 46.03 76 HIS A C 1
ATOM 607 O O . HIS A 1 76 ? 40.068 14.579 -38.598 1.00 46.03 76 HIS A O 1
#

Nearest PDB structures (foldseek):
  8fkq-assembly1_SZ  TM=5.604E-01  e=5.206E+00  Homo sapiens
  2dim-assembly1_A  TM=4.861E-01  e=4.586E+00  Homo sapiens